Protein AF-A0A1E3K2L5-F1 (afdb_monomer_lite)

pLDDT: mean 90.61, std 7.8, range [52.28, 97.88]

Secondary structure (DSSP, 8-state):
--HHHHHHHHHHHHHHHHHHHHHHHHHHHSPPPHHHHHT--TT--HHHHHHHHHHHHHHHHSHHHHHHHHHHHHHHHHHHHHHHH-TTS-----TT-GGGTT-SS-HHHHHHHHHHHHHHHHHHHHHHHHHHHHHHHHHHHHHHHHHHHHHHHHHHHHHHHTT-

Radius of gyration: 31.68 Å; chains: 1; bounding box: 77×33×103 Å

Structure (mmCIF, N/CA/C/O backbone):
data_AF-A0A1E3K2L5-F1
#
_entry.id   AF-A0A1E3K2L5-F1
#
loop_
_atom_site.group_PDB
_atom_site.id
_atom_site.type_symbol
_atom_site.label_atom_id
_atom_site.label_alt_id
_atom_site.label_comp_id
_atom_site.label_asym_id
_atom_site.label_entity_id
_atom_site.label_seq_id
_atom_site.pdbx_PDB_ins_code
_atom_site.Cartn_x
_atom_site.Cartn_y
_atom_site.Cartn_z
_atom_site.occupancy
_atom_site.B_iso_or_equiv
_atom_site.auth_seq_id
_atom_site.auth_comp_id
_atom_site.auth_asym_id
_atom_site.auth_atom_id
_atom_site.pdbx_PDB_model_num
ATOM 1 N N . MET A 1 1 ? 37.504 -9.370 -41.294 1.00 55.28 1 MET A N 1
ATOM 2 C CA . MET A 1 1 ? 36.176 -8.898 -41.750 1.00 55.28 1 MET A CA 1
ATOM 3 C C . MET A 1 1 ? 36.375 -7.589 -42.506 1.00 55.28 1 MET A C 1
ATOM 5 O O . MET A 1 1 ? 37.226 -6.816 -42.092 1.00 55.28 1 MET A O 1
ATOM 9 N N . SER A 1 2 ? 35.692 -7.375 -43.635 1.00 65.94 2 SER A N 1
ATOM 10 C CA . SER A 1 2 ? 35.853 -6.165 -44.465 1.00 65.94 2 SER A CA 1
ATOM 11 C C . SER A 1 2 ? 35.347 -4.916 -43.731 1.00 65.94 2 SER A C 1
ATOM 13 O O . SER A 1 2 ? 34.266 -4.966 -43.144 1.00 65.94 2 SER A O 1
ATOM 15 N N . SER A 1 3 ? 36.091 -3.804 -43.804 1.00 74.12 3 SER A N 1
ATOM 16 C CA . SER A 1 3 ? 35.708 -2.487 -43.254 1.00 74.12 3 SER A CA 1
ATOM 17 C C . SER A 1 3 ? 34.273 -2.098 -43.626 1.00 74.12 3 SER A C 1
ATOM 19 O O . SER A 1 3 ? 33.507 -1.649 -42.782 1.00 74.12 3 SER A O 1
ATOM 21 N N . ALA A 1 4 ? 33.863 -2.392 -44.863 1.00 79.62 4 ALA A N 1
ATOM 22 C CA . ALA A 1 4 ? 32.531 -2.072 -45.369 1.00 79.62 4 ALA A CA 1
ATOM 23 C C . ALA A 1 4 ? 31.398 -2.827 -44.646 1.00 79.62 4 ALA A C 1
ATOM 25 O O . ALA A 1 4 ? 30.291 -2.307 -44.510 1.00 79.62 4 ALA A O 1
ATOM 26 N N . ALA A 1 5 ? 31.659 -4.047 -44.162 1.00 82.62 5 ALA A N 1
ATOM 27 C CA . ALA A 1 5 ? 30.675 -4.811 -43.397 1.00 82.62 5 ALA A CA 1
ATOM 28 C C . ALA A 1 5 ? 30.484 -4.226 -41.988 1.00 82.62 5 ALA A C 1
ATOM 30 O O . ALA A 1 5 ? 29.365 -4.206 -41.477 1.00 82.62 5 ALA A O 1
ATOM 31 N N . VAL A 1 6 ? 31.562 -3.706 -41.391 1.00 81.94 6 VAL A N 1
ATOM 32 C CA . VAL A 1 6 ? 31.530 -3.031 -40.086 1.00 81.94 6 VAL A CA 1
ATOM 33 C C . VAL A 1 6 ? 30.767 -1.710 -40.194 1.00 81.94 6 VAL A C 1
ATOM 35 O O . VAL A 1 6 ? 29.846 -1.473 -39.416 1.00 81.94 6 VAL A O 1
ATOM 38 N N . ASP A 1 7 ? 31.051 -0.905 -41.218 1.00 87.62 7 ASP A N 1
ATOM 39 C CA . ASP A 1 7 ? 30.369 0.376 -41.444 1.00 87.62 7 ASP A CA 1
ATOM 40 C C . ASP A 1 7 ? 28.865 0.197 -41.705 1.00 87.62 7 ASP A C 1
ATOM 42 O O . ASP A 1 7 ? 28.031 0.969 -41.220 1.00 87.62 7 ASP A O 1
ATOM 46 N N . SER A 1 8 ? 28.494 -0.857 -42.439 1.00 87.75 8 SER A N 1
ATOM 47 C CA . SER A 1 8 ? 27.090 -1.208 -42.659 1.00 87.75 8 SER A CA 1
ATOM 48 C C . SER A 1 8 ? 26.396 -1.660 -41.371 1.00 87.75 8 SER A C 1
ATOM 50 O O . SER A 1 8 ? 25.228 -1.322 -41.165 1.00 87.75 8 SER A O 1
ATOM 52 N N . ALA A 1 9 ? 27.082 -2.415 -40.509 1.00 86.94 9 ALA A N 1
ATOM 53 C CA . ALA A 1 9 ? 26.537 -2.848 -39.224 1.00 86.94 9 ALA A CA 1
ATOM 54 C C . ALA A 1 9 ? 26.322 -1.658 -38.278 1.00 86.94 9 ALA A C 1
ATOM 56 O O . ALA A 1 9 ? 25.267 -1.559 -37.654 1.00 86.94 9 ALA A O 1
ATOM 57 N N . ILE A 1 10 ? 27.266 -0.711 -38.245 1.00 89.38 10 ILE A N 1
ATOM 58 C CA . ILE A 1 10 ? 27.158 0.522 -37.453 1.00 89.38 10 ILE A CA 1
ATOM 59 C C . ILE A 1 10 ? 25.971 1.366 -37.929 1.00 89.38 10 ILE A C 1
ATOM 61 O O . ILE A 1 10 ? 25.150 1.782 -37.113 1.00 89.38 10 ILE A O 1
ATOM 65 N N . LYS A 1 11 ? 25.817 1.570 -39.245 1.00 90.88 11 LYS A N 1
ATOM 66 C CA . LYS A 1 11 ? 24.665 2.306 -39.799 1.00 90.88 11 LYS A CA 1
ATOM 67 C C . LYS A 1 11 ? 23.331 1.647 -39.463 1.00 90.88 11 LYS A C 1
ATOM 69 O O . LYS A 1 11 ? 22.373 2.348 -39.145 1.00 90.88 11 LYS A O 1
ATOM 74 N N . LYS A 1 12 ? 23.261 0.315 -39.526 1.00 90.44 12 LYS A N 1
ATOM 75 C CA . LYS A 1 12 ? 22.051 -0.425 -39.155 1.00 90.44 12 LYS A CA 1
ATOM 76 C C . LYS A 1 12 ? 21.737 -0.252 -37.666 1.00 90.44 12 LYS A C 1
ATOM 78 O O . LYS A 1 12 ? 20.625 0.142 -37.342 1.00 90.44 12 LYS A O 1
ATOM 83 N N . SER A 1 13 ? 22.726 -0.450 -36.793 1.00 89.12 13 SER A N 1
ATOM 84 C CA . SER A 1 13 ? 22.567 -0.294 -35.342 1.00 89.12 13 SER A CA 1
ATOM 85 C C . SER A 1 13 ? 22.149 1.125 -34.947 1.00 89.12 13 SER A C 1
ATOM 87 O O . SER A 1 13 ? 21.314 1.284 -34.065 1.00 89.12 13 SER A O 1
ATOM 89 N N . ALA A 1 14 ? 22.686 2.153 -35.610 1.00 90.38 14 ALA A N 1
ATOM 90 C CA . ALA A 1 14 ? 22.289 3.541 -35.378 1.00 90.38 14 ALA A CA 1
ATOM 91 C C . ALA A 1 14 ? 20.827 3.805 -35.785 1.00 90.38 14 ALA A C 1
ATOM 93 O O . ALA A 1 14 ? 20.106 4.503 -35.076 1.00 90.38 14 ALA A O 1
ATOM 94 N N . ASN A 1 15 ? 20.373 3.225 -36.901 1.00 91.12 15 ASN A N 1
ATOM 95 C CA . ASN A 1 15 ? 18.977 3.319 -37.336 1.00 91.12 15 ASN A CA 1
ATOM 96 C C . ASN A 1 15 ? 18.018 2.566 -36.410 1.00 91.12 15 ASN A C 1
ATOM 98 O O . ASN A 1 15 ? 16.915 3.048 -36.160 1.00 91.12 15 ASN A O 1
ATOM 102 N N . ASP A 1 16 ? 18.414 1.389 -35.930 1.00 91.88 16 ASP A N 1
ATOM 103 C CA . ASP A 1 16 ? 17.605 0.600 -35.001 1.00 91.88 16 ASP A CA 1
ATOM 104 C C . ASP A 1 16 ? 17.471 1.338 -33.658 1.00 91.88 16 ASP A C 1
ATOM 106 O O . ASP A 1 16 ? 16.353 1.516 -33.179 1.00 91.88 16 ASP A O 1
ATOM 110 N N . LEU A 1 17 ? 18.561 1.926 -33.149 1.00 91.50 17 LEU A N 1
ATOM 111 C CA . LEU A 1 17 ? 18.527 2.792 -31.967 1.00 91.50 17 LEU A CA 1
ATOM 112 C C . LEU A 1 17 ? 17.624 4.020 -32.171 1.00 91.50 17 LEU A C 1
ATOM 114 O O . LEU A 1 17 ? 16.838 4.365 -31.295 1.00 91.50 17 LEU A O 1
ATOM 118 N N . ALA A 1 18 ? 17.691 4.680 -33.332 1.00 91.25 18 ALA A N 1
ATOM 119 C CA . ALA A 1 18 ? 16.824 5.821 -33.629 1.00 91.25 18 ALA A CA 1
ATOM 120 C C . ALA A 1 18 ? 15.334 5.433 -33.647 1.00 91.25 18 ALA A C 1
ATOM 122 O O . ALA A 1 18 ? 14.493 6.198 -33.176 1.00 91.25 18 ALA A O 1
ATOM 123 N N . LYS A 1 19 ? 15.001 4.237 -34.153 1.00 91.81 19 LYS A N 1
ATOM 124 C CA . LYS A 1 19 ? 13.633 3.702 -34.108 1.00 91.81 19 LYS A CA 1
ATOM 125 C C . LYS A 1 19 ? 13.199 3.378 -32.683 1.00 91.81 19 LYS A C 1
ATOM 127 O O . LYS A 1 19 ? 12.082 3.728 -32.324 1.00 91.81 19 LYS A O 1
ATOM 132 N N . GLU A 1 20 ? 14.050 2.742 -31.881 1.00 90.19 20 GLU A N 1
ATOM 133 C CA . GLU A 1 20 ? 13.753 2.436 -30.475 1.00 90.19 20 GLU A CA 1
ATOM 134 C C . GLU A 1 20 ? 13.503 3.711 -29.663 1.00 90.19 20 GLU A C 1
ATOM 136 O O . GLU A 1 20 ? 12.505 3.801 -28.949 1.00 90.19 20 GLU A O 1
ATOM 141 N N . LEU A 1 21 ? 14.336 4.739 -29.848 1.00 90.38 21 LEU A N 1
ATOM 142 C CA . LEU A 1 21 ? 14.151 6.042 -29.206 1.00 90.38 21 LEU A CA 1
ATOM 143 C C . LEU A 1 21 ? 12.847 6.728 -29.641 1.00 90.38 21 LEU A C 1
ATOM 145 O O . LEU A 1 21 ? 12.167 7.336 -28.813 1.00 90.38 21 LEU A O 1
ATOM 149 N N . GLU A 1 22 ? 12.466 6.622 -30.917 1.00 87.50 22 GLU A N 1
ATOM 150 C CA . GLU A 1 22 ? 11.198 7.170 -31.409 1.00 87.50 22 GLU A CA 1
ATOM 151 C C . GLU A 1 22 ? 9.990 6.397 -30.860 1.00 87.50 22 GLU A C 1
ATOM 153 O O . GLU A 1 22 ? 9.001 7.011 -30.458 1.00 87.50 22 GLU A O 1
ATOM 158 N N . VAL A 1 23 ? 10.080 5.066 -30.759 1.00 85.75 23 VAL A N 1
ATOM 159 C CA . VAL A 1 23 ? 9.060 4.229 -30.108 1.00 85.75 23 VAL A CA 1
ATOM 160 C C . VAL A 1 23 ? 8.903 4.627 -28.641 1.00 85.75 23 VAL A C 1
ATOM 162 O O . VAL A 1 23 ? 7.778 4.853 -28.195 1.00 85.75 23 VAL A O 1
ATOM 165 N N . GLU A 1 24 ? 10.001 4.798 -27.901 1.00 81.94 24 GLU A N 1
ATOM 166 C CA . GLU A 1 24 ? 9.943 5.288 -26.522 1.00 81.94 24 GLU A CA 1
ATOM 167 C C . GLU A 1 24 ? 9.302 6.674 -26.422 1.00 81.94 24 GLU A C 1
ATOM 169 O O . GLU A 1 24 ? 8.490 6.915 -25.529 1.00 81.94 24 GLU A O 1
ATOM 174 N N . ARG A 1 25 ? 9.654 7.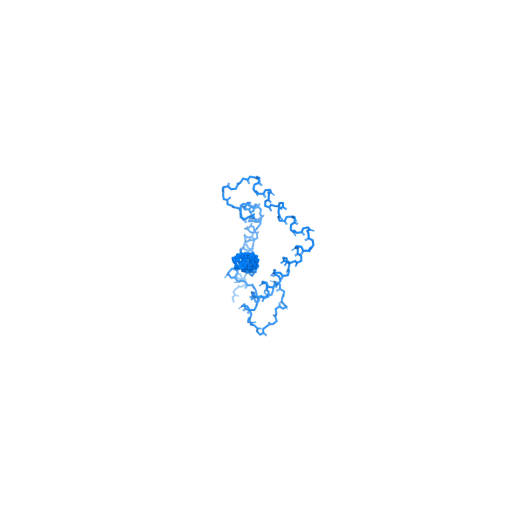599 -27.321 1.00 82.50 25 ARG A N 1
ATOM 175 C CA . ARG A 1 25 ? 9.093 8.956 -27.333 1.00 82.50 25 ARG A CA 1
ATOM 176 C C . ARG A 1 25 ? 7.584 8.930 -27.560 1.00 82.50 25 ARG A C 1
ATOM 178 O O . ARG A 1 25 ? 6.853 9.643 -26.876 1.00 82.50 25 ARG A O 1
ATOM 185 N N . VAL A 1 26 ? 7.122 8.100 -28.494 1.00 81.62 26 VAL A N 1
ATOM 186 C CA . VAL A 1 26 ? 5.700 7.907 -28.801 1.00 81.62 26 VAL A CA 1
ATOM 187 C C . VAL A 1 26 ? 4.967 7.280 -27.614 1.00 81.62 26 VAL A C 1
ATOM 189 O O . VAL A 1 26 ? 3.933 7.803 -27.202 1.00 81.62 26 VAL A O 1
ATOM 192 N N . LEU A 1 27 ? 5.520 6.231 -26.999 1.00 72.12 27 LEU A N 1
ATOM 193 C CA . LEU A 1 27 ? 4.932 5.602 -25.810 1.00 72.12 27 LEU A CA 1
ATOM 194 C C . LEU A 1 27 ? 4.875 6.557 -24.609 1.00 72.12 27 LEU A C 1
ATOM 196 O O . LEU A 1 27 ? 3.875 6.567 -23.901 1.00 72.12 27 LEU A O 1
ATOM 200 N N . LYS A 1 28 ? 5.890 7.411 -24.415 1.00 73.31 28 LYS A N 1
ATOM 201 C CA . LYS A 1 28 ? 5.881 8.468 -23.385 1.00 73.31 28 LYS A CA 1
ATOM 202 C C . LYS A 1 28 ? 4.862 9.579 -23.679 1.00 73.31 28 LYS A C 1
ATOM 204 O O . LYS A 1 28 ? 4.401 10.235 -22.749 1.00 73.31 28 LYS A O 1
ATOM 209 N N . ALA A 1 29 ? 4.526 9.820 -24.950 1.00 69.50 29 ALA A N 1
ATOM 210 C CA . ALA A 1 29 ? 3.572 10.852 -25.361 1.00 69.50 29 ALA A CA 1
ATOM 211 C C . ALA A 1 29 ? 2.104 10.413 -25.214 1.00 69.50 29 ALA A C 1
ATOM 213 O O . ALA A 1 29 ? 1.233 11.258 -24.982 1.00 69.50 29 ALA A O 1
ATOM 214 N N . PHE A 1 30 ? 1.814 9.112 -25.319 1.00 67.81 30 PHE A N 1
ATOM 215 C CA . PHE A 1 30 ? 0.502 8.588 -24.958 1.00 67.81 30 PHE A CA 1
ATOM 216 C C . PHE A 1 30 ? 0.339 8.682 -23.442 1.00 67.81 30 PHE A C 1
ATOM 218 O O . PHE A 1 30 ? 0.998 7.976 -22.683 1.00 67.81 30 PHE A O 1
ATOM 225 N N . LYS A 1 31 ? -0.542 9.583 -22.991 1.00 65.75 31 LYS A N 1
ATOM 226 C CA . LYS A 1 31 ? -0.966 9.638 -21.589 1.00 65.75 31 LYS A CA 1
ATOM 227 C C . LYS A 1 31 ? -1.435 8.236 -21.209 1.00 65.75 31 LYS A C 1
ATOM 229 O O . LYS A 1 31 ? -2.372 7.732 -21.829 1.00 65.75 31 LYS A O 1
ATOM 234 N N . LEU A 1 32 ? -0.752 7.613 -20.248 1.00 74.56 32 LEU A N 1
ATOM 235 C CA . LEU A 1 32 ? -1.139 6.308 -19.723 1.00 74.56 32 LEU A CA 1
ATOM 236 C C . LEU A 1 32 ? -2.638 6.335 -19.395 1.00 74.56 32 LEU A C 1
ATOM 238 O O . LEU A 1 32 ? -3.165 7.359 -18.950 1.00 74.56 32 LEU A O 1
ATOM 242 N N . ASN A 1 33 ? -3.313 5.221 -19.649 1.00 83.62 33 ASN A N 1
ATOM 243 C CA . ASN A 1 33 ? -4.735 5.072 -19.387 1.00 83.62 33 ASN A CA 1
ATOM 244 C C . ASN A 1 33 ? -5.063 5.510 -17.937 1.00 83.62 33 ASN A C 1
ATOM 246 O O . ASN A 1 33 ? -4.519 4.919 -17.002 1.00 83.62 33 ASN A O 1
ATOM 250 N N . PRO A 1 34 ? -5.929 6.523 -17.718 1.00 87.06 34 PRO A N 1
ATOM 251 C CA . PRO A 1 34 ? -6.237 7.026 -16.378 1.00 87.06 34 PRO A CA 1
ATOM 252 C C . PRO A 1 34 ? -6.780 5.961 -15.422 1.00 87.06 34 PRO A C 1
ATOM 254 O O . PRO A 1 34 ? -6.479 6.017 -14.231 1.00 87.06 34 PRO A O 1
ATOM 257 N N . TYR A 1 35 ? -7.532 4.982 -15.941 1.00 89.50 35 TYR A N 1
ATOM 258 C CA . TYR A 1 35 ? -8.035 3.858 -15.148 1.00 89.50 35 TYR A CA 1
ATOM 259 C C . TYR A 1 35 ? -6.889 3.010 -14.591 1.00 89.50 35 TYR A C 1
ATOM 261 O O . TYR A 1 35 ? -6.914 2.653 -13.418 1.00 89.50 35 TYR A O 1
ATOM 269 N N . ASP A 1 36 ? -5.851 2.769 -15.394 1.00 87.31 36 ASP A N 1
ATOM 270 C CA . ASP A 1 36 ? -4.683 1.990 -14.974 1.00 87.31 36 ASP A CA 1
ATOM 271 C C . ASP A 1 36 ? -3.788 2.788 -14.013 1.00 87.31 36 ASP A C 1
ATOM 273 O O . ASP A 1 36 ? -3.217 2.222 -13.085 1.00 87.31 36 ASP A O 1
ATOM 277 N N . ILE A 1 37 ? -3.677 4.113 -14.198 1.00 86.56 37 ILE A N 1
ATOM 278 C CA . ILE A 1 37 ? -2.899 4.984 -13.296 1.00 86.56 37 ILE A CA 1
ATOM 279 C C . ILE A 1 37 ? -3.514 5.005 -11.896 1.00 86.56 37 ILE A C 1
ATOM 281 O O . ILE A 1 37 ? -2.792 4.945 -10.901 1.00 86.56 37 ILE A O 1
ATOM 285 N N . LEU A 1 38 ? -4.837 5.155 -11.825 1.00 90.25 38 LEU A N 1
ATOM 286 C CA . LEU A 1 38 ? -5.564 5.311 -10.567 1.00 90.25 38 LEU A CA 1
ATOM 287 C C . LEU A 1 38 ? -6.083 3.979 -10.005 1.00 90.25 38 LEU A C 1
ATOM 289 O O . LEU A 1 38 ? -6.707 3.989 -8.949 1.00 90.25 38 LEU A O 1
ATOM 293 N N . ASP A 1 39 ? -5.816 2.855 -10.679 1.00 89.81 39 ASP A N 1
ATOM 294 C CA . ASP A 1 39 ? -6.289 1.513 -10.301 1.00 89.81 39 ASP A CA 1
ATOM 295 C C . ASP A 1 39 ? -7.825 1.486 -10.109 1.00 89.81 39 ASP A C 1
ATOM 297 O O . ASP A 1 39 ? -8.354 0.991 -9.111 1.00 89.81 39 ASP A O 1
ATOM 301 N N . LEU A 1 40 ? -8.553 2.100 -11.054 1.00 92.19 40 LEU A N 1
ATOM 302 C CA . LEU A 1 40 ? -10.008 2.281 -11.003 1.00 92.19 40 LEU A CA 1
ATOM 303 C C . LEU A 1 40 ? -10.749 1.277 -11.901 1.00 92.19 40 LEU A C 1
ATOM 305 O O . LEU A 1 40 ? -10.299 0.988 -13.011 1.00 92.19 40 LEU A O 1
ATOM 309 N N . PRO A 1 41 ? -11.940 0.797 -11.492 1.00 94.06 41 PRO A N 1
ATOM 310 C CA . PRO A 1 41 ? -12.782 -0.019 -12.361 1.00 94.06 41 PRO A CA 1
ATOM 311 C C . PRO A 1 41 ? -13.305 0.796 -13.552 1.00 94.06 41 PRO A C 1
ATO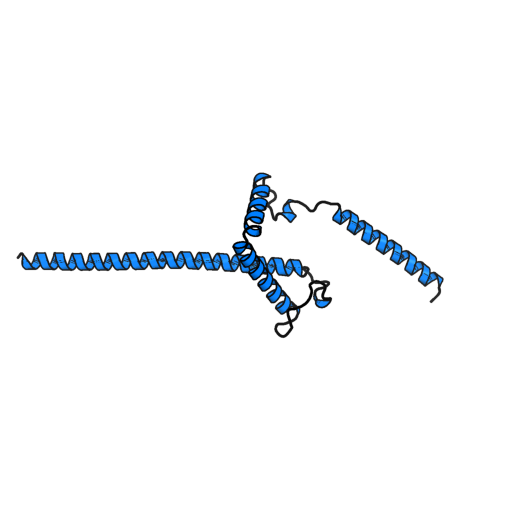M 313 O O . PRO A 1 41 ? -13.528 1.999 -13.448 1.00 94.06 41 PRO A O 1
ATOM 316 N N . LEU A 1 42 ? -13.613 0.129 -14.669 1.00 92.44 42 LEU A N 1
ATOM 317 C CA . LEU A 1 42 ? -14.175 0.784 -15.865 1.00 92.44 42 LEU A CA 1
ATOM 318 C C . LEU A 1 42 ? -15.536 1.457 -15.615 1.00 92.44 42 LEU A C 1
ATOM 320 O O . LEU A 1 42 ? -15.949 2.321 -16.381 1.00 92.44 42 LEU A O 1
ATOM 324 N N . SER A 1 43 ? -16.237 1.060 -14.551 1.00 95.44 43 SER A N 1
ATOM 325 C CA . SER A 1 43 ? -17.486 1.681 -14.108 1.00 95.44 43 SER A CA 1
ATOM 326 C C . SER A 1 43 ? -17.282 2.932 -13.245 1.00 95.44 43 SER A C 1
ATOM 328 O O . SER A 1 43 ? -18.275 3.522 -12.828 1.00 95.44 43 SER A O 1
ATOM 330 N N . ALA A 1 44 ? -16.037 3.298 -12.918 1.00 95.31 44 ALA A N 1
ATOM 331 C CA . ALA A 1 44 ? -15.739 4.450 -12.076 1.00 95.31 44 ALA A CA 1
ATOM 332 C C . ALA A 1 44 ? -16.183 5.754 -12.741 1.00 95.31 44 ALA A C 1
ATOM 334 O O . ALA A 1 44 ? -15.989 5.975 -13.941 1.00 95.31 44 ALA A O 1
ATOM 335 N N . THR A 1 45 ? -16.761 6.628 -11.928 1.00 96.12 45 THR A N 1
ATOM 336 C CA . THR A 1 45 ? -17.145 7.981 -12.313 1.00 96.12 45 THR A CA 1
ATOM 337 C C . THR A 1 45 ? -15.992 8.962 -12.096 1.00 96.12 45 THR A C 1
ATOM 339 O O . THR A 1 45 ? -14.992 8.654 -11.447 1.00 96.12 45 THR A O 1
ATOM 342 N N . GLU A 1 46 ? -16.136 10.181 -12.616 1.00 95.62 46 GLU A N 1
ATOM 343 C CA . GLU A 1 46 ? -15.182 11.266 -12.353 1.00 95.62 46 GLU A CA 1
ATOM 344 C C . GLU A 1 46 ? -15.073 11.578 -10.849 1.00 95.62 46 GLU A C 1
ATOM 346 O O . GLU A 1 46 ? -13.963 11.732 -10.338 1.00 95.62 46 GLU A O 1
ATOM 351 N N . SER A 1 47 ? -16.196 11.533 -10.123 1.00 96.38 47 SER A N 1
ATOM 352 C CA . SER A 1 47 ? -16.216 11.712 -8.668 1.00 96.38 47 SER A CA 1
ATOM 353 C C . SER A 1 47 ? -15.413 10.629 -7.946 1.00 96.38 47 SER A C 1
ATOM 355 O O . SER A 1 47 ? -14.683 10.944 -7.010 1.00 96.38 47 SER A O 1
ATOM 357 N N . ASP A 1 48 ? -15.498 9.368 -8.386 1.00 95.31 48 ASP A N 1
ATOM 358 C CA . ASP A 1 48 ? -14.725 8.273 -7.784 1.00 95.31 48 ASP A CA 1
ATOM 359 C C . ASP A 1 48 ? -13.216 8.494 -7.963 1.00 95.31 48 ASP A C 1
ATOM 361 O O . ASP A 1 48 ? -12.433 8.271 -7.036 1.00 95.31 48 ASP A O 1
ATOM 365 N N . ALA A 1 49 ? -12.807 8.977 -9.141 1.00 95.38 49 ALA A N 1
ATOM 366 C CA . ALA A 1 49 ? -11.414 9.301 -9.428 1.00 95.38 49 ALA A CA 1
ATOM 367 C C . ALA A 1 49 ? -10.906 10.464 -8.564 1.00 95.38 49 ALA A C 1
ATOM 369 O O . ALA A 1 49 ? -9.802 10.392 -8.013 1.00 95.38 49 ALA A O 1
ATOM 370 N N . PHE A 1 50 ? -11.716 11.514 -8.400 1.00 95.81 50 PHE A N 1
ATOM 371 C CA . PHE A 1 50 ? -11.385 12.638 -7.529 1.00 95.81 50 PHE A CA 1
ATOM 372 C C . PHE A 1 50 ? -11.278 12.209 -6.062 1.00 95.81 50 PHE A C 1
ATOM 374 O O . PHE A 1 50 ? -10.302 12.545 -5.390 1.00 95.81 50 PHE A O 1
ATOM 381 N N . ASP A 1 51 ? -12.234 11.422 -5.570 1.00 96.06 51 ASP A N 1
ATOM 382 C CA . ASP A 1 51 ? -12.225 10.918 -4.198 1.00 96.06 51 ASP A CA 1
ATOM 383 C C . ASP A 1 51 ? -11.018 10.020 -3.930 1.00 96.06 51 ASP A C 1
ATOM 385 O O . ASP A 1 51 ? -10.424 10.084 -2.849 1.00 96.06 51 ASP A O 1
ATOM 389 N N . PHE A 1 52 ? -10.626 9.195 -4.902 1.00 94.44 52 PHE A N 1
ATOM 390 C CA . PHE A 1 52 ? -9.413 8.391 -4.812 1.00 94.44 52 PHE A CA 1
ATOM 391 C C . PHE A 1 52 ? -8.166 9.274 -4.699 1.00 94.44 52 PHE A C 1
ATOM 393 O O . PHE A 1 52 ? -7.368 9.101 -3.774 1.00 94.44 52 PHE A O 1
ATOM 400 N N . LEU A 1 53 ? -8.029 10.266 -5.584 1.00 95.38 53 LEU A N 1
ATOM 401 C CA . LEU A 1 53 ? -6.899 11.193 -5.567 1.00 95.38 53 LEU A CA 1
ATOM 402 C C . LEU A 1 53 ? -6.838 11.986 -4.257 1.00 95.38 53 LEU A C 1
ATOM 404 O O . LEU A 1 53 ? -5.767 12.127 -3.669 1.00 95.38 53 LEU A O 1
ATOM 408 N N . LYS A 1 54 ? -7.986 12.462 -3.770 1.00 96.75 54 LYS A N 1
ATOM 409 C CA . LYS A 1 54 ? -8.091 13.182 -2.502 1.00 96.75 54 LYS A CA 1
ATOM 410 C C . LYS A 1 54 ? -7.676 12.307 -1.324 1.00 96.75 54 LYS A C 1
ATOM 412 O O . LYS A 1 54 ? -6.872 12.735 -0.505 1.00 96.75 54 LYS A O 1
ATOM 417 N N . LYS A 1 55 ? -8.146 11.057 -1.264 1.00 95.00 55 LYS A N 1
ATOM 418 C CA . LYS A 1 55 ? -7.715 10.104 -0.230 1.00 95.00 55 LYS A CA 1
ATOM 419 C C . LYS A 1 55 ? -6.209 9.874 -0.286 1.00 95.00 55 LYS A C 1
ATOM 421 O O . LYS A 1 55 ? -5.573 9.875 0.762 1.00 95.00 55 LYS A O 1
ATOM 426 N N . ALA A 1 56 ? -5.632 9.679 -1.470 1.00 94.75 56 ALA A N 1
ATOM 427 C CA . ALA A 1 56 ? -4.188 9.499 -1.614 1.00 94.75 56 ALA A CA 1
ATOM 428 C C . ALA A 1 56 ? -3.418 10.739 -1.128 1.00 94.75 56 ALA A C 1
ATOM 430 O O . ALA A 1 56 ? -2.499 10.614 -0.321 1.00 94.75 56 ALA A O 1
ATOM 431 N N . HIS A 1 57 ? -3.844 11.931 -1.549 1.00 95.69 57 HIS A N 1
ATOM 432 C CA . HIS A 1 57 ? -3.297 13.204 -1.084 1.00 95.69 57 HIS A CA 1
ATOM 433 C C . HIS A 1 57 ? -3.335 13.315 0.447 1.00 95.69 57 HIS A C 1
ATOM 435 O O . HIS A 1 57 ? -2.303 13.568 1.064 1.00 95.69 57 HIS A O 1
ATOM 441 N N . ASP A 1 58 ? -4.492 13.064 1.062 1.00 96.38 58 ASP A N 1
ATOM 442 C CA . ASP A 1 58 ? -4.700 13.214 2.505 1.00 96.38 58 ASP A CA 1
ATOM 443 C C . ASP A 1 58 ? -3.830 12.256 3.336 1.00 96.38 58 ASP A C 1
ATOM 445 O O . ASP A 1 58 ? -3.421 12.600 4.444 1.00 96.38 58 ASP A O 1
ATOM 449 N N . HIS A 1 59 ? -3.508 11.067 2.814 1.00 93.19 59 HIS A N 1
ATOM 450 C CA . HIS A 1 59 ? -2.558 10.153 3.460 1.00 93.19 59 HIS A CA 1
ATOM 451 C C . HIS A 1 59 ? -1.103 10.605 3.309 1.00 93.19 59 HIS A C 1
ATOM 453 O O . HIS A 1 59 ? -0.310 10.385 4.217 1.00 93.19 59 HIS A O 1
ATOM 459 N N . LEU A 1 60 ? -0.744 11.210 2.174 1.00 94.50 60 LEU A N 1
ATOM 460 C CA . LEU A 1 60 ? 0.634 11.616 1.886 1.00 94.50 60 LEU A CA 1
ATOM 461 C C . LEU A 1 60 ? 1.016 12.958 2.520 1.00 94.50 60 LEU A C 1
ATOM 463 O O . LEU A 1 60 ? 2.196 13.181 2.793 1.00 94.50 60 LEU A O 1
ATOM 467 N N . ILE A 1 61 ? 0.053 13.857 2.737 1.00 97.00 61 ILE A N 1
ATOM 468 C CA . ILE A 1 61 ? 0.311 15.142 3.402 1.00 97.00 61 ILE A CA 1
ATOM 469 C C . ILE A 1 61 ? 0.423 14.999 4.925 1.00 97.00 61 ILE A C 1
ATOM 471 O O . ILE A 1 61 ? 1.123 15.773 5.575 1.00 97.00 61 ILE A O 1
ATOM 475 N N . ASP A 1 62 ? -0.240 13.993 5.490 1.00 97.56 62 ASP A N 1
ATOM 476 C CA . ASP A 1 62 ? -0.164 13.647 6.902 1.00 97.56 62 ASP A CA 1
ATOM 477 C C . ASP A 1 62 ? 1.159 12.917 7.167 1.00 97.56 62 ASP A C 1
ATOM 479 O O . ASP A 1 62 ? 1.387 11.808 6.682 1.00 97.56 62 ASP A O 1
ATOM 483 N N . LEU A 1 63 ? 2.057 13.563 7.913 1.00 96.19 63 LEU A N 1
ATOM 484 C CA . LEU A 1 63 ? 3.412 13.061 8.144 1.00 96.19 63 LEU A CA 1
ATOM 485 C C . LEU A 1 63 ? 3.435 11.745 8.924 1.00 96.19 63 LEU A C 1
ATOM 487 O O . LEU A 1 63 ? 4.306 10.914 8.665 1.00 96.19 63 LEU A O 1
ATOM 491 N N . ASP A 1 64 ? 2.493 11.544 9.845 1.00 95.69 64 ASP A N 1
ATOM 492 C CA . ASP A 1 64 ? 2.434 10.326 10.649 1.00 95.69 64 ASP A CA 1
ATOM 493 C C . ASP A 1 64 ? 1.954 9.158 9.784 1.00 95.69 64 ASP A C 1
ATOM 495 O O . ASP A 1 64 ? 2.613 8.118 9.719 1.00 95.69 64 ASP A O 1
ATOM 499 N N . LYS A 1 65 ? 0.878 9.361 9.013 1.00 93.94 65 LYS A N 1
ATOM 500 C CA . LYS A 1 65 ? 0.392 8.345 8.062 1.00 93.94 65 LYS A CA 1
ATOM 501 C C . LYS A 1 65 ? 1.427 8.027 6.992 1.00 93.94 65 LYS A C 1
ATOM 503 O O . LYS A 1 65 ? 1.640 6.860 6.665 1.00 93.94 65 LYS A O 1
ATOM 508 N N . ARG A 1 66 ? 2.084 9.052 6.445 1.00 95.31 66 ARG A N 1
ATOM 509 C CA . ARG A 1 66 ? 3.125 8.876 5.434 1.00 95.31 66 ARG A CA 1
ATOM 510 C C . ARG A 1 66 ? 4.297 8.073 5.982 1.00 95.31 66 ARG A C 1
ATOM 512 O O . ARG A 1 66 ? 4.763 7.166 5.304 1.00 95.31 66 ARG A O 1
ATOM 519 N N . LYS A 1 67 ? 4.743 8.360 7.206 1.00 96.12 67 LYS A N 1
ATOM 520 C CA . LYS A 1 67 ? 5.825 7.615 7.857 1.00 96.12 67 LYS A CA 1
ATOM 521 C C . LYS A 1 67 ? 5.488 6.130 8.003 1.00 96.12 67 LYS A C 1
ATOM 523 O O . LYS A 1 67 ? 6.352 5.294 7.740 1.00 96.12 67 LYS A O 1
ATOM 528 N N . ASP A 1 68 ? 4.258 5.802 8.390 1.00 93.31 68 ASP A N 1
ATOM 529 C CA . ASP A 1 68 ? 3.811 4.411 8.504 1.00 93.31 68 ASP A CA 1
ATOM 530 C C . ASP A 1 68 ? 3.822 3.703 7.138 1.00 93.31 68 ASP A C 1
ATOM 532 O O . ASP A 1 68 ? 4.346 2.593 7.015 1.00 93.31 68 ASP A O 1
ATOM 536 N N . ILE A 1 69 ? 3.324 4.369 6.090 1.00 94.44 69 ILE A N 1
ATOM 537 C CA . ILE A 1 69 ? 3.357 3.853 4.711 1.00 94.44 69 ILE A CA 1
ATOM 538 C C . ILE A 1 69 ? 4.804 3.654 4.240 1.00 94.44 69 ILE A C 1
ATOM 540 O O . ILE A 1 69 ? 5.144 2.585 3.735 1.00 94.44 69 ILE A O 1
ATOM 544 N N . ASP A 1 70 ? 5.676 4.644 4.439 1.00 95.56 70 ASP A N 1
ATOM 545 C CA . ASP A 1 70 ? 7.082 4.595 4.029 1.00 95.56 70 ASP A CA 1
ATOM 546 C C . ASP A 1 70 ? 7.838 3.463 4.747 1.00 95.56 70 ASP A C 1
ATOM 548 O O . ASP A 1 70 ? 8.656 2.763 4.139 1.00 95.56 70 ASP A O 1
ATOM 552 N N . MET A 1 71 ? 7.531 3.221 6.026 1.00 96.06 71 MET A N 1
ATOM 553 C CA . MET A 1 71 ? 8.079 2.099 6.790 1.00 96.06 71 MET A CA 1
ATOM 554 C C . MET A 1 71 ? 7.648 0.752 6.194 1.00 96.06 71 MET A C 1
ATOM 556 O O . MET A 1 71 ? 8.495 -0.126 5.997 1.00 96.06 71 MET A O 1
ATOM 560 N N . ILE A 1 72 ? 6.365 0.594 5.856 1.00 96.06 72 ILE A N 1
ATOM 561 C CA . ILE A 1 72 ? 5.842 -0.628 5.227 1.00 96.06 72 ILE A CA 1
ATOM 562 C C . ILE A 1 72 ? 6.475 -0.844 3.850 1.00 96.06 72 ILE A C 1
ATOM 564 O O . ILE A 1 72 ? 6.935 -1.946 3.553 1.00 96.06 72 ILE A O 1
ATOM 568 N N . MET A 1 73 ? 6.583 0.200 3.028 1.00 96.62 73 MET A N 1
ATOM 569 C CA . MET A 1 73 ? 7.206 0.105 1.704 1.00 96.62 73 MET A CA 1
ATOM 570 C C . MET A 1 73 ? 8.703 -0.222 1.793 1.00 96.62 73 MET A C 1
ATOM 572 O O . MET A 1 73 ? 9.211 -1.032 1.016 1.00 96.62 73 MET A O 1
ATOM 576 N N . THR A 1 74 ? 9.410 0.325 2.785 1.00 96.44 74 THR A N 1
ATOM 577 C CA . THR A 1 74 ? 10.815 -0.021 3.066 1.00 96.44 74 THR A CA 1
ATOM 578 C C . THR A 1 74 ? 10.957 -1.484 3.488 1.00 96.44 74 THR A C 1
ATOM 580 O O . THR A 1 74 ? 11.883 -2.188 3.062 1.00 96.44 74 THR A O 1
ATOM 583 N N . HIS A 1 75 ? 10.023 -1.971 4.306 1.00 96.75 75 HIS A N 1
ATOM 584 C CA . HIS A 1 75 ? 9.973 -3.370 4.703 1.00 96.75 75 HIS A CA 1
ATOM 585 C C . HIS A 1 75 ? 9.701 -4.289 3.504 1.00 96.75 75 HIS A C 1
ATOM 587 O O . HIS A 1 75 ? 10.455 -5.240 3.290 1.00 96.75 75 HIS A O 1
ATOM 593 N N . ALA A 1 76 ? 8.708 -3.956 2.676 1.00 97.88 76 ALA A N 1
ATOM 594 C CA . ALA A 1 76 ? 8.380 -4.664 1.442 1.00 97.88 76 ALA A CA 1
ATOM 595 C C . ALA A 1 76 ? 9.592 -4.757 0.507 1.00 97.88 76 ALA A C 1
ATOM 597 O O . ALA A 1 76 ? 9.964 -5.847 0.073 1.00 97.88 76 ALA A O 1
ATOM 598 N N . ARG A 1 77 ? 10.284 -3.632 0.280 1.00 96.56 77 ARG A N 1
ATOM 599 C CA . ARG A 1 77 ? 11.519 -3.580 -0.513 1.00 96.56 77 ARG A CA 1
ATOM 600 C C . ARG A 1 77 ? 12.583 -4.531 0.028 1.00 96.56 77 ARG A C 1
ATOM 602 O O . ARG A 1 77 ? 13.200 -5.275 -0.727 1.00 96.56 77 ARG A O 1
ATOM 609 N N . THR A 1 78 ? 12.782 -4.530 1.343 1.00 95.62 78 THR A N 1
ATOM 610 C CA . THR A 1 78 ? 13.755 -5.406 2.007 1.00 95.62 78 THR A CA 1
ATOM 611 C C . THR A 1 78 ? 13.402 -6.882 1.826 1.00 95.62 78 THR A C 1
ATOM 613 O O . THR A 1 78 ? 14.297 -7.690 1.584 1.00 95.62 78 THR A O 1
ATOM 616 N N . GLN A 1 79 ? 12.121 -7.248 1.929 1.00 96.06 79 GLN A N 1
ATOM 617 C CA . GLN A 1 79 ? 11.678 -8.624 1.698 1.00 96.06 79 GLN A CA 1
ATOM 618 C C . GLN A 1 79 ? 11.925 -9.058 0.252 1.00 96.06 79 GLN A C 1
ATOM 620 O O . GLN A 1 79 ? 12.550 -10.092 0.034 1.00 96.06 79 GLN A O 1
ATOM 625 N N . VAL A 1 80 ? 11.538 -8.235 -0.727 1.00 96.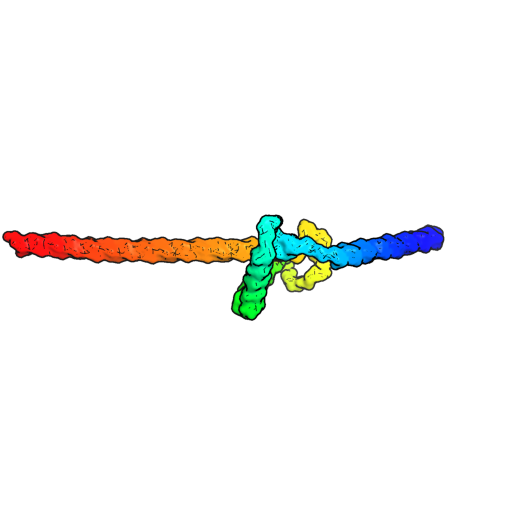38 80 VAL A N 1
ATOM 626 C CA . VAL A 1 80 ? 11.762 -8.527 -2.151 1.00 96.38 80 VAL A CA 1
ATOM 627 C C . VAL A 1 80 ? 13.254 -8.694 -2.449 1.00 96.38 80 VAL A C 1
ATOM 629 O O . VAL A 1 80 ? 13.651 -9.661 -3.095 1.00 96.38 80 VAL A O 1
ATOM 632 N N . LEU A 1 81 ? 14.113 -7.825 -1.907 1.00 95.81 81 LEU A N 1
ATOM 633 C CA . LEU A 1 81 ? 15.565 -7.961 -2.064 1.00 95.81 81 LEU A CA 1
ATOM 634 C C . LEU A 1 81 ? 16.116 -9.245 -1.445 1.00 95.81 81 LEU A C 1
ATOM 636 O O . LEU A 1 81 ? 16.977 -9.880 -2.046 1.00 95.81 81 LEU A O 1
ATOM 640 N N . LYS A 1 82 ? 15.621 -9.658 -0.274 1.00 95.25 82 LYS A N 1
ATOM 641 C CA . LYS A 1 82 ? 16.011 -10.939 0.337 1.00 95.25 82 LYS A CA 1
ATOM 642 C C . LYS A 1 82 ? 15.567 -12.131 -0.504 1.00 95.25 82 LYS A C 1
ATOM 644 O O . LYS A 1 82 ? 16.291 -13.120 -0.550 1.00 95.25 82 LYS A O 1
ATOM 649 N N . THR A 1 83 ? 14.419 -12.038 -1.167 1.00 94.25 83 THR A N 1
ATOM 650 C CA . THR A 1 83 ? 13.926 -13.076 -2.080 1.00 94.25 83 THR A CA 1
ATOM 651 C C . THR A 1 83 ? 14.793 -13.176 -3.334 1.00 94.25 83 THR A C 1
ATOM 653 O O . THR A 1 83 ? 15.146 -14.278 -3.738 1.00 94.25 83 THR A O 1
ATOM 656 N N . ILE A 1 84 ? 15.176 -12.039 -3.925 1.00 92.75 84 ILE A N 1
ATOM 657 C CA . ILE A 1 84 ? 15.958 -11.993 -5.173 1.00 92.75 84 ILE A CA 1
ATOM 658 C C . ILE A 1 84 ? 17.434 -12.326 -4.931 1.00 92.75 84 ILE A C 1
ATOM 660 O O . ILE A 1 84 ? 18.014 -13.141 -5.643 1.00 92.75 84 ILE A O 1
ATOM 664 N N . LEU A 1 85 ? 18.060 -11.673 -3.950 1.00 91.69 85 LEU A N 1
ATOM 665 C CA . LEU A 1 85 ? 19.499 -11.786 -3.700 1.00 91.69 85 LEU A CA 1
ATOM 666 C C . LEU A 1 85 ? 19.834 -12.953 -2.765 1.00 91.69 85 LEU A C 1
ATOM 668 O O . LEU A 1 85 ? 20.938 -13.480 -2.826 1.00 91.69 85 LEU A O 1
ATOM 672 N N . GLY A 1 86 ? 18.894 -13.359 -1.910 1.00 91.06 86 GLY A N 1
ATOM 673 C CA . GLY A 1 86 ? 19.097 -14.313 -0.824 1.00 91.06 86 GLY A CA 1
ATOM 674 C C . GLY A 1 86 ? 19.226 -13.628 0.542 1.00 91.06 86 GLY A C 1
ATOM 675 O O . GLY A 1 86 ? 19.745 -12.520 0.674 1.00 91.06 86 GLY A O 1
ATOM 676 N N . SER A 1 87 ? 18.780 -14.313 1.598 1.00 85.38 87 SER A N 1
ATOM 677 C CA . SER A 1 87 ? 18.683 -13.768 2.964 1.00 85.38 87 SER A CA 1
ATOM 678 C C . SER A 1 87 ? 20.024 -13.420 3.625 1.00 85.38 87 SER A C 1
ATOM 680 O O . SER A 1 87 ? 20.037 -12.653 4.587 1.00 85.38 87 SER A O 1
ATOM 682 N N . GLY A 1 88 ? 21.136 -13.963 3.121 1.00 86.31 88 GLY A N 1
ATOM 683 C CA . GLY A 1 88 ? 22.492 -13.674 3.601 1.00 86.31 88 GLY A CA 1
ATOM 684 C C . GLY A 1 88 ? 23.146 -12.444 2.964 1.00 86.31 88 GLY A C 1
ATOM 685 O O . GLY A 1 88 ? 24.253 -12.082 3.356 1.00 86.31 88 GLY A O 1
ATOM 686 N N . PHE A 1 89 ? 22.496 -11.807 1.987 1.00 87.12 89 PHE A N 1
ATOM 687 C CA . PHE A 1 89 ? 23.055 -10.666 1.267 1.00 87.12 89 PHE A CA 1
ATOM 688 C C . PHE A 1 89 ? 22.556 -9.329 1.822 1.00 87.12 89 PHE A C 1
ATOM 690 O O . PHE A 1 89 ? 21.454 -9.213 2.359 1.00 87.12 89 PHE A O 1
ATOM 697 N N . SER A 1 90 ? 23.390 -8.296 1.672 1.00 88.25 90 SER A N 1
ATOM 698 C CA . SER A 1 90 ? 23.015 -6.922 2.012 1.00 88.25 90 SER A CA 1
ATOM 699 C C . SER A 1 90 ? 21.849 -6.452 1.145 1.00 88.25 90 SER A C 1
ATOM 701 O O . SER A 1 90 ? 21.885 -6.580 -0.078 1.00 88.25 90 SER A O 1
ATOM 703 N N . THR A 1 91 ? 20.851 -5.842 1.780 1.00 91.25 91 THR A N 1
ATOM 704 C CA . THR A 1 91 ? 19.707 -5.201 1.114 1.00 91.25 91 THR A CA 1
ATOM 705 C C . THR A 1 91 ? 19.920 -3.703 0.873 1.00 91.25 91 THR A C 1
ATOM 707 O O . THR A 1 91 ? 19.027 -3.019 0.369 1.00 91.25 91 THR A O 1
ATOM 710 N N . ASN A 1 92 ? 21.096 -3.172 1.222 1.00 91.62 92 ASN A N 1
ATOM 711 C CA . ASN A 1 92 ? 21.489 -1.806 0.890 1.00 91.62 92 ASN A CA 1
ATOM 712 C C . ASN A 1 92 ? 22.126 -1.777 -0.507 1.00 91.62 92 ASN A C 1
ATOM 714 O O . ASN A 1 92 ? 23.347 -1.733 -0.649 1.00 91.62 92 ASN A O 1
ATOM 718 N N . VAL A 1 93 ? 21.278 -1.897 -1.522 1.00 89.50 93 VAL A N 1
ATOM 719 C CA . VAL A 1 93 ? 21.630 -1.820 -2.945 1.00 89.50 93 VAL A CA 1
ATOM 720 C C . VAL A 1 93 ? 20.852 -0.677 -3.584 1.00 89.50 93 VAL A C 1
ATOM 722 O O . VAL A 1 93 ? 19.754 -0.366 -3.119 1.00 89.50 93 VAL A O 1
ATOM 725 N N . ALA A 1 94 ? 21.413 -0.045 -4.610 1.00 90.00 94 ALA A N 1
ATOM 726 C CA . ALA A 1 94 ? 20.709 0.970 -5.387 1.00 90.00 94 ALA A CA 1
ATOM 727 C C . ALA A 1 94 ? 19.670 0.319 -6.317 1.00 90.00 94 ALA A C 1
ATOM 729 O O . ALA A 1 94 ? 19.762 -0.870 -6.621 1.00 90.00 94 ALA A O 1
ATOM 730 N N . ASP A 1 95 ? 18.669 1.083 -6.752 1.00 85.19 95 ASP A N 1
ATOM 731 C CA . ASP A 1 95 ? 17.585 0.551 -7.591 1.00 85.19 95 ASP A CA 1
ATOM 732 C C . ASP A 1 95 ? 18.035 0.275 -9.041 1.00 85.19 95 ASP A C 1
ATOM 734 O O . ASP A 1 95 ? 17.394 -0.500 -9.745 1.00 85.19 95 ASP A O 1
ATOM 738 N N . ASP A 1 96 ? 19.159 0.858 -9.472 1.00 87.44 96 ASP A N 1
ATOM 739 C CA . ASP A 1 96 ? 19.820 0.619 -10.761 1.00 87.44 96 ASP A CA 1
ATOM 740 C C . ASP A 1 96 ? 20.872 -0.506 -10.710 1.00 87.44 96 ASP A C 1
ATOM 742 O O . ASP A 1 96 ? 21.604 -0.721 -11.679 1.00 87.44 96 ASP A O 1
ATOM 746 N N . ASP A 1 97 ? 20.955 -1.244 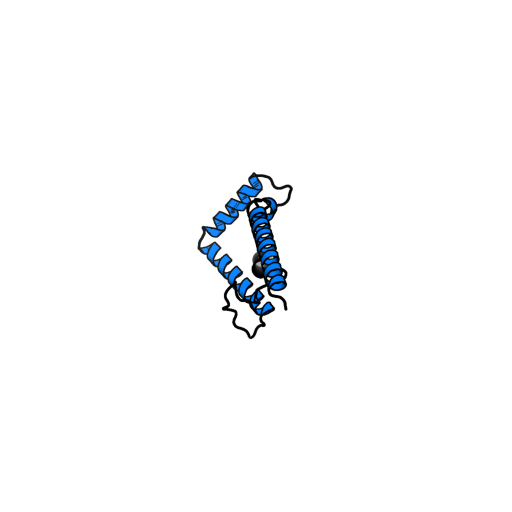-9.595 1.00 90.62 97 ASP A N 1
ATOM 747 C CA . ASP A 1 97 ? 21.876 -2.370 -9.460 1.00 90.62 97 ASP A CA 1
ATOM 748 C C . ASP A 1 97 ? 21.625 -3.394 -10.589 1.00 90.62 97 ASP A C 1
ATOM 750 O O . ASP A 1 97 ? 20.489 -3.845 -10.769 1.00 90.62 97 ASP A O 1
ATOM 754 N N . PRO A 1 98 ? 22.661 -3.821 -11.339 1.00 91.25 98 PRO A N 1
ATOM 755 C CA . PRO A 1 98 ? 22.505 -4.759 -12.451 1.00 91.25 98 PRO A CA 1
ATOM 756 C C . PRO A 1 98 ? 21.818 -6.078 -12.078 1.00 91.25 98 PRO A C 1
ATOM 758 O O . PRO A 1 98 ? 21.232 -6.727 -12.940 1.00 91.25 98 PRO A O 1
ATOM 761 N N . ARG A 1 99 ? 21.863 -6.486 -10.803 1.00 89.00 99 ARG A N 1
ATOM 762 C CA 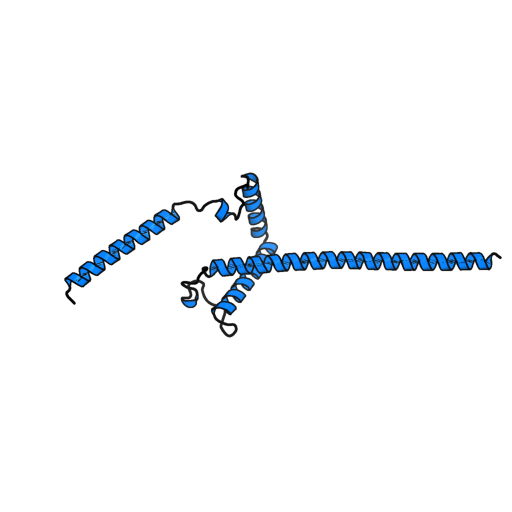. ARG A 1 99 ? 21.177 -7.688 -10.299 1.00 89.00 99 ARG A CA 1
ATOM 763 C C . ARG A 1 99 ? 19.660 -7.520 -10.219 1.00 89.00 99 ARG A C 1
ATOM 765 O O . ARG A 1 99 ? 18.949 -8.515 -10.133 1.00 89.00 99 ARG A O 1
ATOM 772 N N . LEU A 1 100 ? 19.178 -6.281 -10.226 1.00 91.69 100 LEU A N 1
ATOM 773 C CA . LEU A 1 100 ? 17.759 -5.925 -10.251 1.00 91.69 100 LEU A CA 1
ATOM 774 C C . LEU A 1 100 ? 17.261 -5.630 -11.675 1.00 91.69 100 LEU A C 1
ATOM 776 O O . LEU A 1 100 ? 16.063 -5.428 -11.884 1.00 91.69 100 LEU A O 1
ATOM 780 N N . ALA A 1 101 ? 18.160 -5.629 -12.664 1.00 90.06 101 ALA A N 1
ATOM 781 C CA . ALA A 1 101 ? 17.813 -5.434 -14.063 1.00 90.06 101 ALA A CA 1
ATOM 782 C C . ALA A 1 101 ? 17.143 -6.683 -14.662 1.00 90.06 101 ALA A C 1
ATOM 784 O O . ALA A 1 101 ? 17.408 -7.815 -14.261 1.00 90.06 101 ALA A O 1
ATOM 785 N N . ASN A 1 102 ? 16.302 -6.473 -15.679 1.00 89.44 102 ASN A N 1
ATOM 786 C CA . ASN A 1 102 ? 15.656 -7.531 -16.472 1.00 89.44 102 ASN A CA 1
ATOM 787 C C . ASN A 1 102 ? 14.788 -8.525 -15.672 1.00 89.44 102 ASN A C 1
ATOM 789 O O . ASN A 1 102 ? 14.536 -9.640 -16.130 1.00 89.44 102 ASN A O 1
ATOM 793 N N . LEU A 1 103 ? 14.304 -8.127 -14.493 1.00 90.44 103 LEU A N 1
ATOM 794 C CA . LEU A 1 103 ? 13.335 -8.907 -13.730 1.00 90.44 103 LEU A CA 1
ATOM 795 C C . LEU A 1 103 ? 11.957 -8.881 -14.402 1.00 90.44 103 LEU A C 1
ATOM 797 O O . LEU A 1 103 ? 11.528 -7.858 -14.940 1.00 90.44 103 LEU A O 1
ATOM 801 N N . SER A 1 104 ? 11.240 -10.003 -14.323 1.00 91.94 104 SER A N 1
ATOM 802 C CA . SER A 1 104 ? 9.852 -10.114 -14.770 1.00 91.94 104 SER A CA 1
ATOM 803 C C . SER A 1 104 ? 8.990 -10.673 -13.630 1.00 91.94 104 SER A C 1
ATOM 805 O O . SER A 1 104 ? 9.158 -11.843 -13.281 1.00 91.94 104 SER A O 1
ATOM 807 N N . PRO A 1 105 ? 8.100 -9.866 -13.015 1.00 93.06 105 PRO A N 1
ATOM 808 C CA . PRO A 1 105 ? 7.873 -8.434 -13.266 1.00 93.06 105 PRO A CA 1
ATOM 809 C C . PRO A 1 105 ? 9.046 -7.545 -12.787 1.00 93.06 105 PRO A C 1
ATOM 811 O O . PRO A 1 105 ? 9.873 -8.016 -12.003 1.00 93.06 105 PRO A O 1
ATOM 814 N N . PRO A 1 106 ? 9.141 -6.272 -13.223 1.00 94.06 106 PRO A N 1
ATOM 815 C CA . PRO A 1 106 ? 10.200 -5.352 -12.798 1.00 94.06 106 PRO A CA 1
ATOM 816 C C . PRO A 1 106 ? 10.279 -5.185 -11.277 1.00 94.06 106 PRO A C 1
ATOM 818 O O . PRO A 1 106 ? 9.264 -5.288 -10.584 1.00 94.06 106 PRO A O 1
ATOM 821 N N . PHE A 1 107 ? 11.472 -4.869 -10.764 1.00 94.38 107 PHE A N 1
ATOM 822 C CA . PHE A 1 107 ? 11.733 -4.752 -9.324 1.00 94.38 107 PHE A CA 1
ATOM 823 C C . PHE A 1 107 ? 10.706 -3.873 -8.599 1.00 94.38 107 PHE A C 1
ATOM 825 O O . PHE A 1 107 ? 10.085 -4.307 -7.632 1.00 94.38 107 PHE A O 1
ATOM 832 N N . GLU A 1 108 ? 10.458 -2.666 -9.108 1.00 93.31 108 GLU A N 1
ATOM 833 C CA . GLU A 1 108 ? 9.509 -1.733 -8.499 1.00 93.31 108 GLU A CA 1
ATOM 834 C C . GLU A 1 108 ? 8.084 -2.310 -8.426 1.00 93.31 108 GLU A C 1
ATOM 836 O O . GLU A 1 108 ? 7.385 -2.140 -7.427 1.00 93.31 108 GLU A O 1
ATOM 841 N N . GLN A 1 109 ? 7.659 -3.055 -9.450 1.00 93.19 109 GLN A N 1
ATOM 842 C CA . GLN A 1 109 ? 6.348 -3.698 -9.470 1.00 93.19 109 GLN A CA 1
ATOM 843 C C . GLN A 1 109 ? 6.256 -4.821 -8.429 1.00 93.19 109 GLN A C 1
ATOM 845 O O . GLN A 1 109 ? 5.226 -4.940 -7.764 1.00 93.19 109 GLN A O 1
ATOM 850 N N . GLN A 1 110 ? 7.328 -5.595 -8.233 1.00 95.75 110 GLN A N 1
ATOM 851 C CA . GLN A 1 110 ? 7.398 -6.592 -7.159 1.00 95.75 110 GLN A CA 1
ATOM 852 C C . GLN A 1 110 ? 7.306 -5.935 -5.777 1.00 95.75 110 GLN A C 1
ATOM 854 O O . GLN A 1 110 ? 6.546 -6.396 -4.929 1.00 95.75 110 GLN A O 1
ATOM 859 N N . VAL A 1 111 ? 8.016 -4.821 -5.558 1.00 96.62 111 VAL A N 1
ATOM 860 C CA . VAL A 1 111 ? 7.968 -4.071 -4.289 1.00 96.62 111 VAL A CA 1
ATOM 861 C C . VAL A 1 111 ? 6.567 -3.525 -4.014 1.00 96.62 111 VAL A C 1
ATOM 863 O O . VAL A 1 111 ? 6.065 -3.667 -2.900 1.00 96.62 111 VAL A O 1
ATOM 866 N N . ARG A 1 112 ? 5.900 -2.945 -5.020 1.00 95.38 112 ARG A N 1
ATOM 867 C CA . ARG A 1 112 ? 4.513 -2.467 -4.891 1.00 95.38 112 ARG A CA 1
ATOM 868 C C . ARG A 1 112 ? 3.532 -3.607 -4.604 1.00 95.38 112 ARG A C 1
ATOM 870 O O . ARG A 1 112 ? 2.618 -3.421 -3.803 1.00 95.38 112 ARG A O 1
ATOM 877 N N . ALA A 1 113 ? 3.715 -4.773 -5.226 1.00 95.75 113 ALA A N 1
ATOM 878 C CA . ALA A 1 113 ? 2.897 -5.955 -4.957 1.00 95.75 113 ALA A CA 1
ATOM 879 C C . ALA A 1 113 ? 3.077 -6.443 -3.510 1.00 95.75 113 ALA A C 1
ATOM 881 O O . ALA A 1 113 ? 2.092 -6.560 -2.784 1.00 95.75 113 ALA A O 1
ATOM 882 N N . GLN A 1 114 ? 4.325 -6.600 -3.057 1.00 97.62 114 GLN A N 1
ATOM 883 C CA . GLN A 1 114 ? 4.638 -6.996 -1.682 1.00 97.62 114 GLN A CA 1
ATOM 884 C C . GLN A 1 114 ? 4.114 -5.984 -0.651 1.00 97.62 114 GLN A C 1
ATOM 886 O O . GLN A 1 114 ? 3.577 -6.366 0.386 1.00 97.62 114 GLN A O 1
ATOM 891 N N . GLY A 1 115 ? 4.243 -4.684 -0.930 1.00 97.56 115 GLY A N 1
ATOM 892 C CA . GLY A 1 115 ? 3.716 -3.628 -0.065 1.00 97.56 115 GLY A CA 1
ATOM 893 C C . GLY A 1 115 ? 2.195 -3.697 0.068 1.00 97.56 115 GLY A C 1
ATOM 894 O O . GLY A 1 115 ? 1.668 -3.560 1.170 1.00 97.56 115 GLY A O 1
ATOM 895 N N . ARG A 1 116 ? 1.487 -3.985 -1.034 1.00 95.50 116 ARG A N 1
ATOM 896 C CA . ARG A 1 116 ? 0.031 -4.185 -1.030 1.00 95.50 116 ARG A CA 1
ATOM 897 C C . ARG A 1 116 ? -0.374 -5.374 -0.159 1.00 95.50 116 ARG A C 1
ATOM 899 O O . ARG A 1 116 ? -1.328 -5.248 0.602 1.00 95.50 116 ARG A O 1
ATOM 906 N N . GLU A 1 117 ? 0.343 -6.492 -0.246 1.00 96.56 117 GLU A N 1
ATOM 907 C CA . GLU A 1 117 ? 0.085 -7.667 0.597 1.00 96.56 117 GLU A CA 1
ATOM 908 C C . GLU A 1 117 ? 0.254 -7.342 2.083 1.00 96.56 117 GLU A C 1
ATOM 910 O O . GLU A 1 117 ? -0.672 -7.570 2.858 1.00 96.56 117 GLU A O 1
ATOM 915 N N . ILE A 1 118 ? 1.370 -6.713 2.466 1.00 97.19 118 ILE A N 1
ATOM 916 C CA . ILE A 1 118 ? 1.640 -6.346 3.866 1.00 97.19 118 ILE A CA 1
ATOM 917 C C . ILE A 1 118 ? 0.563 -5.392 4.403 1.00 97.19 118 ILE A C 1
ATOM 919 O O . ILE A 1 118 ? 0.035 -5.603 5.492 1.00 97.19 118 ILE A O 1
ATOM 923 N N . LEU A 1 119 ? 0.172 -4.377 3.623 1.00 94.62 119 LEU A N 1
ATOM 924 C CA . LEU A 1 119 ? -0.898 -3.447 4.006 1.00 94.62 119 LEU A CA 1
ATOM 925 C C . LEU A 1 119 ? -2.236 -4.166 4.241 1.00 94.62 119 LEU A C 1
ATOM 927 O O . LEU A 1 119 ? -2.957 -3.849 5.190 1.00 94.62 119 LEU A O 1
ATOM 931 N N . VAL A 1 120 ? -2.580 -5.130 3.382 1.00 95.44 120 VAL A N 1
ATOM 932 C CA . VAL A 1 120 ? -3.804 -5.931 3.525 1.00 95.44 120 VAL A CA 1
ATOM 933 C C . VAL A 1 120 ? -3.727 -6.825 4.761 1.00 95.44 120 VAL A C 1
ATOM 935 O O . VAL A 1 120 ? -4.700 -6.909 5.513 1.00 95.44 120 VAL A O 1
ATOM 938 N N . GLU A 1 121 ? -2.592 -7.474 5.002 1.00 95.44 121 GLU A N 1
ATOM 939 C CA . GLU A 1 121 ? -2.385 -8.323 6.175 1.00 95.44 121 GLU A CA 1
ATOM 940 C C . GLU A 1 121 ? -2.505 -7.534 7.482 1.00 95.44 121 GLU A C 1
ATOM 942 O O . GLU A 1 121 ? -3.255 -7.947 8.373 1.00 95.44 121 GLU A O 1
ATOM 947 N N . ASP A 1 122 ? -1.863 -6.368 7.570 1.00 93.00 122 ASP A N 1
ATOM 948 C CA . ASP A 1 122 ? -1.933 -5.481 8.733 1.00 93.00 122 ASP A CA 1
ATOM 949 C C . ASP A 1 122 ? -3.363 -4.977 8.979 1.00 93.00 122 ASP A C 1
ATOM 951 O O . ASP A 1 122 ? -3.848 -4.963 10.118 1.00 93.00 122 ASP A O 1
ATOM 955 N N . GLU A 1 123 ? -4.090 -4.619 7.916 1.00 94.00 123 GLU A N 1
ATOM 956 C CA . GLU A 1 123 ? -5.505 -4.240 7.988 1.00 94.00 123 GLU A CA 1
ATOM 957 C C . GLU A 1 123 ? -6.369 -5.379 8.535 1.00 94.00 123 GLU A C 1
ATOM 959 O O . GLU A 1 123 ? -7.165 -5.186 9.463 1.00 94.00 123 GLU A O 1
ATOM 964 N N . LEU A 1 124 ? -6.199 -6.588 7.999 1.00 95.00 124 LEU A N 1
ATOM 965 C CA . LEU A 1 124 ? -6.932 -7.766 8.451 1.00 95.00 124 LEU A CA 1
ATOM 966 C C . LEU A 1 124 ? -6.586 -8.123 9.901 1.00 95.00 124 LEU A C 1
ATOM 968 O O . LEU A 1 124 ? -7.489 -8.446 10.681 1.00 95.00 124 LEU A O 1
ATOM 972 N N . ALA A 1 125 ? -5.314 -8.034 10.288 1.00 95.50 125 ALA A N 1
ATOM 973 C CA . ALA A 1 125 ? -4.858 -8.274 11.652 1.00 95.50 125 ALA A CA 1
ATOM 974 C C . ALA A 1 125 ? -5.484 -7.272 12.631 1.00 95.50 125 ALA A C 1
ATOM 976 O O . ALA A 1 125 ? -6.023 -7.671 13.670 1.00 95.50 125 ALA A O 1
ATOM 977 N N . ARG A 1 126 ? -5.511 -5.983 12.276 1.00 95.19 126 ARG A N 1
ATOM 978 C CA . ARG A 1 126 ? -6.147 -4.937 13.086 1.00 95.19 126 ARG A CA 1
ATOM 979 C C . ARG A 1 126 ? -7.641 -5.190 13.257 1.00 95.19 126 A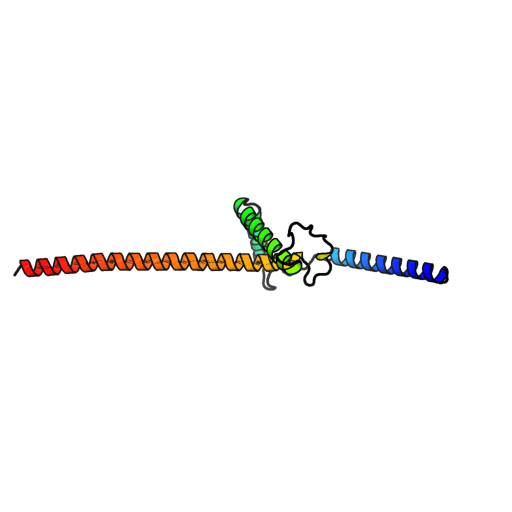RG A C 1
ATOM 981 O O . ARG A 1 126 ? -8.137 -5.149 14.381 1.00 95.19 126 ARG A O 1
ATOM 988 N N . ARG A 1 127 ? -8.354 -5.536 12.178 1.00 95.25 127 ARG A N 1
ATOM 989 C CA . ARG A 1 127 ? -9.789 -5.875 12.237 1.00 95.25 127 ARG A CA 1
ATOM 990 C C . ARG A 1 127 ? -10.063 -7.077 13.134 1.00 95.25 127 ARG A C 1
ATOM 992 O O . ARG A 1 127 ? -10.998 -7.042 13.935 1.00 95.25 127 ARG A O 1
ATOM 999 N N . ARG A 1 128 ? -9.244 -8.129 13.036 1.00 96.06 128 ARG A N 1
ATOM 1000 C CA . ARG A 1 128 ? -9.342 -9.311 13.910 1.00 96.06 128 ARG A CA 1
ATOM 1001 C C . ARG A 1 128 ? -9.126 -8.932 15.373 1.00 96.06 128 ARG A C 1
ATOM 1003 O O . ARG A 1 128 ? -9.919 -9.344 16.218 1.00 96.06 128 ARG A O 1
ATOM 1010 N N . LYS A 1 129 ? -8.114 -8.109 15.664 1.00 95.31 129 LYS A N 1
ATOM 1011 C CA . LYS A 1 129 ? -7.817 -7.624 17.018 1.00 95.31 129 LYS A CA 1
ATOM 1012 C C . LYS A 1 129 ? -8.983 -6.827 17.605 1.00 95.31 129 LYS A C 1
ATOM 1014 O O . LYS A 1 129 ? -9.403 -7.118 18.721 1.00 95.31 129 LYS A O 1
ATOM 1019 N N . THR A 1 130 ? -9.543 -5.879 16.855 1.00 94.56 130 THR A N 1
ATOM 1020 C CA . THR A 1 130 ? -10.701 -5.086 17.300 1.00 94.56 130 THR A CA 1
ATOM 1021 C C . THR A 1 130 ? -11.915 -5.969 17.571 1.00 94.56 130 THR A C 1
ATOM 1023 O O . THR A 1 130 ? -12.553 -5.841 18.614 1.00 94.56 130 THR A O 1
ATOM 1026 N N . LYS A 1 131 ? -12.210 -6.913 16.668 1.00 95.25 131 LYS A N 1
ATOM 1027 C CA . LYS A 1 131 ? -13.323 -7.853 16.844 1.00 95.25 131 LYS A CA 1
ATOM 1028 C C . LYS A 1 131 ? -13.150 -8.717 18.095 1.00 95.25 131 LYS A C 1
ATOM 1030 O O . LYS A 1 131 ? -14.112 -8.913 18.833 1.00 95.25 131 LYS A O 1
ATOM 1035 N N . LEU A 1 132 ? -11.939 -9.218 18.340 1.00 94.75 132 LEU A N 1
ATOM 1036 C CA . LEU A 1 132 ? -11.631 -10.016 19.526 1.00 94.75 132 LEU A CA 1
ATOM 1037 C C . LEU A 1 132 ? -11.767 -9.195 20.814 1.00 94.75 132 LEU A C 1
ATOM 1039 O O . LEU A 1 132 ? -12.367 -9.669 21.772 1.00 94.75 132 LEU A O 1
ATOM 1043 N N . ALA A 1 133 ? -11.259 -7.961 20.830 1.00 94.81 133 ALA A N 1
ATOM 1044 C CA . ALA A 1 133 ? -11.378 -7.072 21.984 1.00 94.81 133 ALA A CA 1
ATOM 1045 C C . ALA A 1 133 ? -12.847 -6.806 22.348 1.00 94.81 133 ALA A C 1
ATOM 1047 O O . ALA A 1 133 ? -13.219 -6.928 23.511 1.00 94.81 133 ALA A O 1
ATOM 1048 N N . TYR A 1 134 ? -13.689 -6.538 21.346 1.00 94.81 134 TYR A N 1
ATOM 1049 C CA . TYR A 1 134 ? -15.125 -6.345 21.547 1.00 94.81 134 TYR A CA 1
ATOM 1050 C C . TYR A 1 134 ? -15.817 -7.603 22.095 1.00 94.81 134 TYR A C 1
ATOM 1052 O O . TYR A 1 134 ? -16.619 -7.521 23.023 1.00 94.81 134 TYR A O 1
ATOM 1060 N N . ALA A 1 135 ? -15.484 -8.782 21.557 1.00 94.25 135 ALA A N 1
ATOM 1061 C CA . ALA A 1 135 ? -16.026 -10.047 22.050 1.00 94.25 135 ALA A CA 1
ATOM 1062 C C . ALA A 1 135 ? -15.634 -10.309 23.516 1.00 94.25 135 ALA A C 1
ATOM 1064 O O . ALA A 1 135 ? -16.477 -10.726 24.309 1.00 94.25 135 ALA A O 1
ATOM 1065 N N . ASN A 1 136 ? -14.385 -10.016 23.884 1.00 94.25 136 ASN A N 1
ATOM 1066 C CA . ASN A 1 136 ? -13.899 -10.161 25.255 1.00 94.25 136 ASN A CA 1
ATOM 1067 C C . ASN A 1 136 ? -14.581 -9.171 26.209 1.00 94.25 136 ASN A C 1
ATOM 1069 O O . ASN A 1 136 ? -15.000 -9.570 27.289 1.00 94.25 136 ASN A O 1
ATOM 1073 N N . GLU A 1 137 ? -14.751 -7.906 25.810 1.00 94.69 137 GLU A N 1
ATOM 1074 C CA . GLU A 1 137 ? -15.484 -6.917 26.612 1.00 94.69 137 GLU A CA 1
ATOM 1075 C C . GLU A 1 137 ? -16.942 -7.351 26.840 1.00 94.69 137 GLU A C 1
ATOM 1077 O O . GLU A 1 137 ? -17.460 -7.242 27.951 1.00 94.69 137 GLU A O 1
ATOM 1082 N N . GLY A 1 138 ? -17.595 -7.898 25.809 1.00 94.81 138 GLY A N 1
ATOM 1083 C CA . GLY A 1 138 ? -18.942 -8.457 25.921 1.00 94.81 138 GLY A CA 1
ATOM 1084 C C . GLY A 1 138 ? -19.012 -9.659 26.868 1.00 94.81 138 GLY A C 1
ATOM 1085 O O . GLY A 1 138 ? -19.918 -9.734 27.698 1.00 94.81 138 GLY A O 1
ATOM 1086 N N . ALA A 1 139 ? -18.040 -10.571 26.787 1.00 93.75 139 ALA A N 1
ATOM 1087 C CA . ALA A 1 139 ? -17.956 -11.731 27.672 1.00 93.75 139 ALA A CA 1
ATOM 1088 C C . ALA A 1 139 ? -17.737 -11.326 29.141 1.00 93.75 139 ALA A C 1
ATOM 1090 O O . ALA A 1 139 ? -18.398 -11.864 30.031 1.00 93.75 139 ALA A O 1
ATOM 1091 N N . GLU A 1 140 ? -16.869 -10.346 29.399 1.00 94.12 140 GLU A N 1
ATOM 1092 C CA . GLU A 1 140 ? -16.623 -9.825 30.748 1.00 94.12 140 GLU A CA 1
ATOM 1093 C C . GLU A 1 140 ? -17.857 -9.116 31.321 1.00 94.12 140 GLU A C 1
ATOM 1095 O O . GLU A 1 140 ? -18.224 -9.361 32.472 1.00 94.12 140 GLU A O 1
ATOM 1100 N N . LYS A 1 141 ? -18.570 -8.311 30.517 1.00 94.75 141 LYS A N 1
ATOM 1101 C CA . LYS A 1 141 ? -19.837 -7.690 30.944 1.00 94.75 141 LYS A CA 1
ATOM 1102 C C . LYS A 1 141 ? -20.900 -8.733 31.284 1.00 94.75 141 LYS A C 1
ATOM 1104 O O . LYS A 1 141 ? -21.494 -8.660 32.357 1.00 94.75 141 LYS A O 1
ATOM 1109 N N . ALA A 1 142 ? -21.086 -9.744 30.434 1.00 94.25 142 ALA A N 1
ATOM 1110 C CA . ALA A 1 142 ? -22.044 -10.821 30.688 1.00 94.25 142 ALA A CA 1
ATOM 1111 C C . ALA A 1 142 ? -21.705 -11.608 31.967 1.00 94.25 142 ALA A C 1
ATOM 1113 O O . ALA A 1 142 ? -22.595 -11.964 32.741 1.00 94.25 142 ALA A O 1
ATOM 1114 N N . LYS A 1 143 ? -20.414 -11.846 32.225 1.00 95.38 143 LYS A N 1
ATOM 1115 C CA . LYS A 1 143 ? -19.943 -12.504 33.448 1.00 95.38 143 LYS A CA 1
ATOM 1116 C C . LYS A 1 143 ? -20.206 -11.653 34.694 1.00 95.38 143 LYS A C 1
ATOM 1118 O O . LYS A 1 143 ? -20.704 -12.182 35.686 1.00 95.38 143 LYS A O 1
ATOM 1123 N N . ALA A 1 144 ? -19.925 -10.351 34.636 1.00 95.81 144 ALA A N 1
ATOM 1124 C CA . ALA A 1 144 ? -20.192 -9.425 35.735 1.00 95.81 144 ALA A CA 1
ATOM 1125 C C . ALA A 1 144 ? -21.696 -9.329 36.054 1.00 95.81 144 ALA A C 1
ATOM 1127 O O . ALA A 1 144 ? -22.095 -9.394 37.218 1.00 95.81 144 ALA A O 1
ATOM 1128 N N . GLU A 1 145 ? -22.550 -9.247 35.031 1.00 93.56 145 GLU A N 1
ATOM 1129 C CA . GLU A 1 145 ? -24.008 -9.237 35.194 1.00 93.56 145 GLU A CA 1
ATOM 1130 C C . GLU A 1 145 ? -24.534 -10.551 35.787 1.00 93.56 145 GLU A C 1
ATOM 1132 O O . GLU A 1 145 ? -25.368 -10.527 36.696 1.00 93.56 145 GLU A O 1
ATOM 1137 N N . ALA A 1 146 ? -24.011 -11.697 35.337 1.00 94.00 146 ALA A N 1
ATOM 1138 C CA . ALA A 1 146 ? -24.359 -13.004 35.889 1.00 94.00 146 ALA A CA 1
ATOM 1139 C C . ALA A 1 146 ? -23.955 -13.136 37.367 1.00 94.00 146 ALA A C 1
ATOM 1141 O O . ALA A 1 146 ? -24.719 -13.681 38.169 1.00 94.00 146 ALA A O 1
ATOM 1142 N N . GLU A 1 147 ? -22.795 -12.599 37.759 1.00 93.75 147 GLU A N 1
ATOM 1143 C CA . GLU A 1 147 ? -22.361 -12.584 39.157 1.00 93.75 147 GLU A CA 1
ATOM 1144 C C . GLU A 1 147 ? -23.301 -11.732 40.021 1.00 93.75 147 GLU A C 1
ATOM 1146 O O . GLU A 1 147 ? -23.778 -12.206 41.058 1.00 93.75 147 GLU A O 1
ATOM 1151 N N . ILE A 1 148 ? -23.643 -10.520 39.568 1.00 92.38 148 ILE A N 1
ATOM 1152 C CA . ILE A 1 148 ? -24.585 -9.626 40.259 1.00 92.38 148 ILE A CA 1
ATOM 1153 C C . ILE A 1 148 ? -25.960 -10.290 40.390 1.00 92.38 148 ILE A C 1
ATOM 1155 O O . ILE A 1 148 ? -26.546 -10.279 41.474 1.00 92.38 148 ILE A O 1
ATOM 1159 N N . ALA A 1 149 ? -26.468 -10.904 39.319 1.00 92.94 149 ALA A N 1
ATOM 1160 C CA . ALA A 1 149 ? -27.746 -11.608 39.333 1.00 92.94 149 ALA A CA 1
ATOM 1161 C C . ALA A 1 149 ? -27.727 -12.804 40.296 1.00 92.94 149 ALA A C 1
ATOM 1163 O O . ALA A 1 149 ? -28.680 -13.000 41.049 1.00 92.94 149 ALA A O 1
ATOM 1164 N N . SER A 1 150 ? -26.634 -13.574 40.331 1.00 93.00 150 SER A N 1
ATOM 1165 C CA . SER A 1 150 ? -26.488 -14.694 41.268 1.00 93.00 150 SER A CA 1
ATOM 1166 C C . SER A 1 150 ? -26.463 -14.226 42.726 1.00 93.00 150 SER A C 1
ATOM 1168 O O . SER A 1 150 ? -27.074 -14.858 43.586 1.00 93.00 150 SER A O 1
ATOM 1170 N N . ARG A 1 151 ? -25.811 -13.089 43.008 1.00 91.81 151 ARG A N 1
ATOM 1171 C CA . ARG A 1 151 ? -25.755 -12.494 44.347 1.00 91.81 151 ARG A CA 1
ATOM 1172 C C . ARG A 1 151 ? -27.125 -11.980 44.782 1.00 91.81 151 ARG A C 1
ATOM 1174 O O . ARG A 1 151 ? -27.521 -12.245 45.909 1.00 91.81 151 ARG A O 1
ATOM 1181 N N . LYS A 1 152 ? -27.862 -11.314 43.886 1.00 94.31 152 LYS A N 1
ATOM 1182 C CA . LYS A 1 152 ? -29.246 -10.879 44.141 1.00 94.31 152 LYS A CA 1
ATOM 1183 C C . LYS A 1 152 ? -30.166 -12.060 44.450 1.00 94.31 152 LYS A C 1
ATOM 1185 O O . LYS A 1 152 ? -30.827 -12.028 45.477 1.00 94.31 152 LYS A O 1
ATOM 1190 N N . ARG A 1 153 ? -30.122 -13.128 43.640 1.00 92.38 153 ARG A N 1
ATOM 1191 C CA . ARG A 1 153 ? -30.904 -14.355 43.891 1.00 92.38 153 ARG A CA 1
ATOM 1192 C C . ARG A 1 153 ? -30.610 -14.949 45.268 1.00 92.38 153 ARG A C 1
ATOM 1194 O O . ARG A 1 153 ? -31.534 -15.206 46.021 1.00 92.38 153 ARG A O 1
ATOM 1201 N N . LYS A 1 154 ? -29.329 -15.080 45.636 1.00 93.81 154 LYS A N 1
ATOM 1202 C CA . LYS A 1 154 ? -28.933 -15.598 46.958 1.00 93.81 154 LYS A CA 1
ATOM 1203 C C . LYS A 1 154 ? -29.465 -14.749 48.119 1.00 93.81 154 LYS A C 1
ATOM 1205 O O . LYS A 1 154 ? -29.893 -15.312 49.118 1.00 93.81 154 LYS A O 1
ATOM 1210 N N . LEU A 1 155 ? -29.428 -13.420 47.995 1.00 88.56 155 LEU A N 1
ATOM 1211 C CA . LEU A 1 155 ? -29.953 -12.508 49.020 1.00 88.56 155 LEU A CA 1
ATOM 1212 C C . LEU A 1 155 ? -31.484 -12.592 49.132 1.00 88.56 155 LEU A C 1
ATOM 1214 O O . LEU A 1 155 ? -32.013 -12.613 50.238 1.00 88.56 155 LEU A O 1
ATOM 1218 N N . GLU A 1 156 ? -32.190 -12.664 48.001 1.00 88.00 156 GLU A N 1
ATOM 1219 C CA . GLU A 1 156 ? -33.649 -12.835 47.969 1.00 88.00 156 GLU A CA 1
ATOM 1220 C C . GLU A 1 156 ? -34.078 -14.177 48.578 1.00 88.00 156 GLU A C 1
ATOM 1222 O O . GLU A 1 156 ? -35.035 -14.218 49.350 1.00 88.00 156 GLU A O 1
ATOM 1227 N N . ASP A 1 157 ? -33.360 -15.261 48.273 1.00 89.81 157 ASP A N 1
ATOM 1228 C CA . ASP A 1 157 ? -33.628 -16.589 48.831 1.00 89.81 157 ASP A CA 1
ATOM 1229 C C . ASP A 1 157 ? -33.376 -16.623 50.350 1.00 89.81 157 ASP A C 1
ATOM 1231 O O . ASP A 1 157 ? -34.192 -17.167 51.093 1.00 89.81 157 ASP A O 1
ATOM 1235 N N . GLN A 1 158 ? -32.302 -15.982 50.832 1.00 86.19 158 GLN A N 1
ATOM 1236 C CA . GLN A 1 158 ? -32.017 -15.863 52.267 1.00 86.19 158 GLN A CA 1
ATOM 1237 C C . GLN A 1 158 ? -33.093 -15.052 53.003 1.00 86.19 158 GLN A C 1
ATOM 1239 O O . GLN A 1 158 ? -33.579 -15.477 54.047 1.00 86.19 158 GLN A O 1
ATOM 1244 N N . SER A 1 159 ? -33.513 -13.915 52.442 1.00 86.94 159 SER A N 1
ATOM 1245 C CA . SER A 1 159 ? -34.551 -13.076 53.051 1.00 86.94 159 SER A CA 1
ATOM 1246 C C . SER A 1 159 ? -35.913 -13.770 53.127 1.00 86.94 159 SER A C 1
ATOM 1248 O O . SER A 1 159 ? -36.676 -13.472 54.042 1.00 86.94 159 SER A O 1
ATOM 1250 N N . LYS A 1 160 ? -36.245 -14.661 52.180 1.00 88.19 160 LYS A N 1
ATOM 1251 C CA . LYS A 1 160 ? -37.479 -15.463 52.241 1.00 88.19 160 LYS A CA 1
ATOM 1252 C C . LYS A 1 160 ? -37.432 -16.490 53.367 1.00 88.19 160 LYS A C 1
ATOM 1254 O O . LYS A 1 160 ? -38.439 -16.675 54.033 1.00 88.19 160 LYS A O 1
ATOM 1259 N N . TRP A 1 161 ? -36.275 -17.116 53.584 1.00 79.50 161 TRP A N 1
ATOM 1260 C CA . TRP A 1 161 ? -36.089 -18.101 54.650 1.00 79.50 161 TRP A CA 1
ATOM 1261 C C . TRP A 1 161 ? -36.183 -17.477 56.047 1.00 79.50 161 TRP A C 1
ATOM 1263 O O . TRP A 1 161 ? -36.758 -18.069 56.947 1.00 79.50 161 TRP A O 1
ATOM 1273 N N . GLU A 1 162 ? -35.614 -16.286 56.248 1.00 70.44 162 GLU A N 1
ATOM 1274 C CA . GLU A 1 162 ? -35.632 -15.603 57.554 1.00 70.44 162 GLU A CA 1
ATOM 1275 C C . GLU A 1 162 ? -37.001 -14.980 57.907 1.00 70.44 162 GLU A C 1
ATOM 1277 O O . GLU A 1 162 ? -37.184 -14.504 59.027 1.00 70.44 162 GLU A O 1
ATOM 1282 N N . GLY A 1 163 ? -37.946 -14.953 56.959 1.00 67.38 163 GLY A N 1
ATOM 1283 C CA . GLY A 1 163 ? -39.298 -14.412 57.135 1.00 67.38 163 GLY A CA 1
ATOM 1284 C C . GLY A 1 163 ? -40.400 -15.450 57.400 1.00 67.38 163 GLY A C 1
ATOM 1285 O O . GLY A 1 163 ? -41.540 -15.036 57.620 1.00 67.38 163 GLY A O 1
ATOM 1286 N N . GLU A 1 164 ? -40.083 -16.750 57.364 1.00 52.28 164 GLU A N 1
ATOM 1287 C CA . GLU A 1 164 ? -40.938 -17.871 57.810 1.00 52.28 164 GLU A CA 1
ATOM 1288 C C . GLU A 1 164 ? -40.593 -18.296 59.245 1.00 52.28 164 GLU A C 1
ATOM 1290 O O . GLU A 1 164 ? -41.543 -18.629 59.993 1.00 52.28 164 GLU A O 1
#

Foldseek 3Di:
DDPVVVVVVVVVVVVVVVVVVVVVVVVVPPDPDLCVVLVHDPPDDPVNSVVSVVVVVVQCVPPVSVVVLVVLLVVLQQVLCCVQVNVPDDSPDDLPPPSQPPDVVHSVVSSVVSSVVSVVVVVVVVVVVVVVVVVVVVVVVVVVVVVVVVVVVVVVVVVVVVVD

Organism: NCBI:txid1295528

Sequence (164 aa):
MSSAAVDSAIKKSANDLAKELEVERVLKAFKLNPYDILDLPLSATESDAFDFLKKAHDHLIDLDKRKDIDMIMTHARTQVLKTILGSGFSTNVADDDPRLANLSPPFEQQVRAQGREILVEDELARRRKTKLAYANEGAEKAKAEAEIASRKRKLEDQSKWEGE